Protein AF-A2FYP6-F1 (afdb_monomer_lite)

Foldseek 3Di:
DQVVLVVLLVQLVDPDLVSVLVSLVVCVVCCVPCLVVCVVVLVSLVVLLPPPVRPCNLSSLQSSLSSCVVVVNLPSNLVSLLSNQPVLDCLDPDPSSVSNLVVLLVVVLVCLVVVNDDDPSSLVSPQVNLVSCQVVVVVVVNVVSCVSNVVPSHDPVVCVPHPCVPVVVVVNVVVVVVD

Structure (mmCIF, N/CA/C/O backbone):
data_AF-A2FYP6-F1
#
_entry.id   AF-A2FYP6-F1
#
loop_
_atom_site.group_PDB
_atom_site.id
_atom_site.type_symbol
_atom_site.label_atom_id
_atom_site.label_alt_id
_atom_site.label_comp_id
_atom_site.label_asym_id
_atom_site.label_entity_id
_atom_site.label_seq_id
_atom_site.pdbx_PDB_ins_code
_atom_site.Cartn_x
_atom_site.Cartn_y
_atom_site.Cartn_z
_atom_site.occupancy
_atom_site.B_iso_or_equiv
_atom_site.auth_seq_id
_atom_site.auth_comp_id
_atom_site.auth_asym_id
_atom_site.auth_atom_id
_atom_site.pdbx_PDB_model_num
ATOM 1 N N . MET A 1 1 ? -22.683 -13.743 10.665 1.00 46.88 1 MET A N 1
ATOM 2 C CA . MET A 1 1 ? -21.899 -13.093 11.741 1.00 46.88 1 MET A CA 1
ATOM 3 C C . MET A 1 1 ? -21.639 -11.623 11.396 1.00 46.88 1 MET A C 1
ATOM 5 O O . MET A 1 1 ? -20.547 -11.293 10.965 1.00 46.88 1 MET A O 1
ATOM 9 N N . LYS A 1 2 ? -22.638 -10.734 11.524 1.00 49.59 2 LYS A N 1
ATOM 10 C CA . LYS A 1 2 ? -22.454 -9.277 11.315 1.00 49.59 2 LYS A CA 1
ATOM 11 C C . LYS A 1 2 ? -22.053 -8.535 12.603 1.00 49.59 2 LYS A C 1
ATOM 13 O O . LYS A 1 2 ? -21.369 -7.523 12.534 1.00 49.59 2 LYS A O 1
ATOM 18 N N . GLY A 1 3 ? -22.420 -9.075 13.771 1.00 59.91 3 GLY A N 1
ATOM 19 C CA . GLY A 1 3 ? -22.166 -8.437 15.069 1.00 59.91 3 GLY A CA 1
ATOM 20 C C . GLY A 1 3 ? -20.684 -8.310 15.441 1.00 59.91 3 GLY A C 1
ATOM 21 O O . GLY A 1 3 ? -20.297 -7.329 16.065 1.00 59.91 3 GLY A O 1
ATOM 22 N N . THR A 1 4 ? -19.834 -9.249 15.011 1.00 71.62 4 THR A N 1
ATOM 23 C CA . THR A 1 4 ? -18.410 -9.254 15.383 1.00 71.62 4 THR A CA 1
ATOM 24 C C . THR A 1 4 ? -17.644 -8.088 14.750 1.00 71.62 4 THR A C 1
ATOM 26 O O . THR A 1 4 ? -16.873 -7.427 15.434 1.00 71.62 4 THR A O 1
ATOM 29 N N . THR A 1 5 ? -17.895 -7.766 13.475 1.00 76.69 5 THR A N 1
ATOM 30 C CA . THR A 1 5 ? -17.226 -6.640 12.795 1.00 76.69 5 THR A CA 1
ATOM 31 C C . THR A 1 5 ? -17.648 -5.295 13.374 1.00 76.69 5 THR A C 1
ATOM 33 O O . THR A 1 5 ? -16.809 -4.422 13.567 1.00 76.69 5 THR A O 1
ATOM 36 N N . GLN A 1 6 ? -18.932 -5.121 13.685 1.00 78.75 6 GLN A N 1
ATOM 37 C CA . GLN A 1 6 ? -19.421 -3.857 14.228 1.00 78.75 6 GLN A CA 1
ATOM 38 C C . GLN A 1 6 ? -18.816 -3.571 15.610 1.00 78.75 6 GLN A C 1
ATOM 40 O O . GLN A 1 6 ? -18.410 -2.443 15.869 1.00 78.75 6 GLN A O 1
ATOM 45 N N . GLY A 1 7 ? -18.637 -4.606 16.441 1.00 81.31 7 GLY A N 1
ATOM 46 C CA . GLY A 1 7 ? -17.867 -4.506 17.683 1.00 81.31 7 GLY A CA 1
ATOM 47 C C . GLY A 1 7 ? -16.417 -4.071 17.445 1.00 81.31 7 GLY A C 1
ATOM 48 O O . GLY A 1 7 ? -15.956 -3.126 18.075 1.00 81.31 7 GLY A O 1
ATOM 49 N N . LEU A 1 8 ? -15.717 -4.680 16.480 1.00 83.19 8 LEU A N 1
ATOM 50 C CA . LEU A 1 8 ? -14.338 -4.299 16.133 1.00 83.19 8 LEU A CA 1
ATOM 51 C C . LEU A 1 8 ? -14.224 -2.848 15.632 1.00 83.19 8 LEU A C 1
ATOM 53 O O . LEU A 1 8 ? -13.260 -2.159 15.953 1.00 83.19 8 LEU A O 1
ATOM 57 N N . LEU A 1 9 ? -15.211 -2.358 14.878 1.00 83.00 9 LEU A N 1
ATOM 58 C CA . LEU A 1 9 ? -15.246 -0.966 14.417 1.00 83.00 9 LEU A CA 1
ATOM 59 C C . LEU A 1 9 ? -15.476 0.022 15.568 1.00 83.00 9 LEU A C 1
ATOM 61 O O . LEU A 1 9 ? -14.903 1.110 15.560 1.00 83.00 9 LEU A O 1
ATOM 65 N N . VAL A 1 10 ? -16.267 -0.353 16.578 1.00 84.25 10 VAL A N 1
ATOM 66 C CA . VAL A 1 10 ? -16.418 0.444 17.806 1.00 84.25 10 VAL A CA 1
ATOM 67 C C . VAL A 1 10 ? -15.096 0.501 18.573 1.00 84.25 10 VAL A C 1
ATOM 69 O O . VAL A 1 10 ? -14.697 1.581 19.005 1.00 84.25 10 VAL A O 1
ATOM 72 N N . LEU A 1 11 ? -14.346 -0.604 18.640 1.00 83.81 11 LEU A N 1
ATOM 73 C CA . LEU A 1 11 ? -13.027 -0.636 19.287 1.00 83.81 11 LEU A CA 1
ATOM 74 C C . LEU A 1 11 ? -12.005 0.315 18.639 1.00 83.81 11 LEU A C 1
ATOM 76 O O . LEU A 1 11 ? -11.098 0.791 19.317 1.00 83.81 11 LEU A O 1
ATOM 80 N N . LEU A 1 12 ? -12.165 0.673 17.358 1.00 81.50 12 LEU A N 1
ATOM 81 C CA . LEU A 1 12 ? -11.325 1.699 16.723 1.00 81.50 12 LEU A CA 1
ATOM 82 C C . LEU A 1 12 ? -11.526 3.103 17.318 1.00 81.50 12 LEU A C 1
ATOM 84 O O . LEU A 1 12 ? -10.670 3.971 17.135 1.00 81.50 12 LEU A O 1
ATOM 88 N N . THR A 1 13 ? -12.644 3.347 18.008 1.00 79.12 13 THR A N 1
ATOM 89 C CA . THR A 1 13 ? -12.959 4.640 18.639 1.00 79.12 13 THR A CA 1
ATOM 90 C C . THR A 1 13 ? -12.472 4.764 20.080 1.00 79.12 13 THR A C 1
ATOM 92 O O . THR A 1 13 ? -12.504 5.863 20.632 1.00 79.12 13 THR A O 1
ATOM 95 N N . GLU A 1 14 ? -11.966 3.677 20.665 1.00 83.81 14 GLU A N 1
ATOM 96 C CA . GLU A 1 14 ? -11.437 3.667 22.029 1.00 83.81 14 GLU A CA 1
ATOM 97 C C . GLU A 1 14 ? -10.212 4.577 22.193 1.00 83.81 14 GLU A C 1
ATOM 99 O O . GLU A 1 14 ? -9.600 5.032 21.225 1.00 83.81 14 GLU A O 1
ATOM 104 N N . LYS A 1 15 ? -9.822 4.890 23.432 1.00 77.38 15 LYS A N 1
ATOM 105 C CA . LYS A 1 15 ? -8.620 5.713 23.673 1.00 77.38 15 LYS A CA 1
ATOM 106 C C . LYS A 1 15 ? -7.327 4.906 23.580 1.00 77.38 15 LYS A C 1
ATOM 108 O O . LYS A 1 15 ? -6.313 5.448 23.146 1.00 77.38 15 LYS A O 1
ATOM 113 N N . ASP A 1 16 ? -7.375 3.631 23.949 1.00 84.75 16 ASP A N 1
ATOM 114 C CA . ASP A 1 16 ? -6.192 2.782 24.057 1.00 84.75 16 ASP A CA 1
ATOM 115 C C . ASP A 1 16 ? -5.659 2.360 22.679 1.00 84.75 16 ASP A C 1
ATOM 117 O O . ASP A 1 16 ? -6.359 1.745 21.867 1.00 84.75 16 ASP A O 1
ATOM 121 N N . SER A 1 17 ? -4.394 2.686 22.414 1.00 83.25 17 SER A N 1
ATOM 122 C CA . SER A 1 17 ? -3.714 2.323 21.172 1.00 83.25 17 SER A CA 1
ATOM 123 C C . SER A 1 17 ? -3.601 0.808 21.000 1.00 83.25 17 SER A C 1
ATOM 125 O O . SER A 1 17 ? -3.721 0.326 19.878 1.00 83.25 17 SER A O 1
ATOM 127 N N . SER A 1 18 ? -3.438 0.048 22.085 1.00 85.31 18 SER A N 1
ATOM 128 C CA . SER A 1 18 ? -3.292 -1.413 22.028 1.00 85.31 18 SER A CA 1
ATOM 129 C C . SER A 1 18 ? -4.568 -2.086 21.517 1.00 85.31 18 SER A C 1
ATOM 131 O O . SER A 1 18 ? -4.519 -2.986 20.677 1.00 85.31 18 SER A O 1
ATOM 133 N N . ILE A 1 19 ? -5.727 -1.587 21.961 1.00 86.31 19 ILE A N 1
ATOM 134 C CA . ILE A 1 19 ? -7.046 -2.068 21.531 1.00 86.31 19 ILE A CA 1
ATOM 135 C C . ILE A 1 19 ? -7.265 -1.764 20.046 1.00 86.31 19 ILE A C 1
ATOM 137 O O . ILE A 1 19 ? -7.737 -2.624 19.301 1.00 86.31 19 ILE A O 1
ATOM 141 N N . LYS A 1 20 ? -6.864 -0.572 19.585 1.00 86.44 20 LYS A N 1
ATOM 142 C CA . LYS A 1 20 ? -6.942 -0.210 18.161 1.00 86.44 20 LYS A CA 1
ATOM 143 C C . LYS A 1 20 ? -6.087 -1.118 17.290 1.00 86.44 20 LYS A C 1
ATOM 145 O O . LYS A 1 20 ? -6.552 -1.533 16.232 1.00 86.44 20 LYS A O 1
ATOM 150 N N . CYS A 1 21 ? -4.863 -1.427 17.719 1.00 86.62 21 CYS A N 1
ATOM 151 C CA . CYS A 1 21 ? -3.976 -2.336 16.992 1.00 86.62 21 CYS A CA 1
ATOM 152 C C . CYS A 1 21 ? -4.643 -3.702 16.806 1.00 86.62 21 CYS A C 1
ATOM 154 O O . CYS A 1 21 ? -4.766 -4.180 15.679 1.00 86.62 21 CYS A O 1
ATOM 156 N N . TYR A 1 22 ? -5.165 -4.272 17.895 1.00 87.31 22 TYR A N 1
ATOM 157 C CA . TYR A 1 22 ? -5.881 -5.544 17.848 1.00 87.31 22 TYR A CA 1
ATOM 158 C C . TYR A 1 22 ? -7.108 -5.482 16.926 1.00 87.31 22 TYR A C 1
ATOM 160 O O . TYR A 1 22 ? -7.310 -6.363 16.091 1.00 87.31 22 TYR A O 1
ATOM 168 N N . ALA A 1 23 ? -7.904 -4.413 17.022 1.00 88.25 23 ALA A N 1
ATOM 169 C CA . ALA A 1 23 ? -9.075 -4.227 16.174 1.00 88.25 23 ALA A CA 1
ATOM 170 C C . ALA A 1 23 ? -8.708 -4.198 14.681 1.00 88.25 23 ALA A C 1
ATOM 172 O O . ALA A 1 23 ? -9.365 -4.864 13.884 1.00 88.25 23 ALA A O 1
ATOM 173 N N . ILE A 1 24 ? -7.642 -3.487 14.297 1.00 87.12 24 ILE A N 1
ATOM 174 C CA . ILE A 1 24 ? -7.174 -3.404 12.903 1.00 87.12 24 ILE A CA 1
ATOM 175 C C . ILE A 1 24 ? -6.781 -4.784 12.368 1.00 87.12 24 ILE A C 1
ATOM 177 O O . ILE A 1 24 ? -7.175 -5.141 11.259 1.00 87.12 24 ILE A O 1
ATOM 181 N N . GLU A 1 25 ? -6.039 -5.576 13.140 1.00 87.38 25 GLU A N 1
ATOM 182 C CA . GLU A 1 25 ? -5.612 -6.912 12.712 1.00 87.38 25 GLU A CA 1
ATOM 183 C C . GLU A 1 25 ? -6.801 -7.846 12.472 1.00 87.38 25 GLU A C 1
ATOM 185 O O . GLU A 1 25 ? -6.880 -8.506 11.432 1.00 87.38 25 GLU A O 1
ATOM 190 N N . GLN A 1 26 ? -7.769 -7.846 13.390 1.00 86.69 26 GLN A N 1
ATOM 191 C CA . GLN A 1 26 ? -8.991 -8.640 13.251 1.00 86.69 26 GLN A CA 1
ATOM 192 C C . GLN A 1 26 ? -9.851 -8.161 12.074 1.00 86.69 26 GLN A C 1
ATOM 194 O O . GLN A 1 26 ? -10.414 -8.966 11.326 1.00 86.69 26 GLN A O 1
ATOM 199 N N . LEU A 1 27 ? -9.917 -6.844 11.855 1.00 86.81 27 LEU A N 1
ATOM 200 C CA . LEU A 1 27 ? -10.625 -6.268 10.718 1.00 86.81 27 LEU A CA 1
ATOM 201 C C . LEU A 1 27 ? -10.017 -6.741 9.397 1.00 86.81 27 LEU A C 1
ATOM 203 O O . LEU A 1 27 ? -10.777 -7.198 8.542 1.00 86.81 27 LEU A O 1
ATOM 207 N N . ILE A 1 28 ? -8.684 -6.741 9.270 1.00 86.00 28 ILE A N 1
ATOM 208 C CA . ILE A 1 28 ? -7.981 -7.236 8.075 1.00 86.00 28 ILE A CA 1
ATOM 209 C C . ILE A 1 28 ? -8.351 -8.694 7.768 1.00 86.00 28 ILE A C 1
ATOM 211 O O . ILE A 1 28 ? -8.598 -9.031 6.612 1.00 86.00 28 ILE A O 1
ATOM 215 N N . GLN A 1 29 ? -8.444 -9.556 8.783 1.00 84.62 29 GLN A N 1
ATOM 216 C CA . GLN A 1 29 ? -8.822 -10.963 8.595 1.00 84.62 29 GLN A CA 1
ATOM 217 C C . GLN A 1 29 ? -10.280 -11.130 8.136 1.00 84.62 29 GLN A C 1
ATOM 219 O O . GLN A 1 29 ? -10.597 -12.048 7.382 1.00 84.62 29 GLN A O 1
ATOM 224 N N . SER A 1 30 ? -11.170 -10.223 8.545 1.00 83.75 30 SER A N 1
ATOM 225 C CA . SER A 1 30 ? -12.597 -10.270 8.197 1.00 83.75 30 SER A CA 1
ATOM 226 C C . SER A 1 30 ? -12.957 -9.630 6.842 1.00 83.75 30 SER A C 1
ATOM 228 O O . SER A 1 30 ? -14.098 -9.764 6.390 1.00 83.75 30 SER A O 1
ATOM 230 N N . LEU A 1 31 ? -11.999 -8.956 6.187 1.00 78.94 31 LEU A N 1
ATOM 231 C CA . LEU A 1 31 ? -12.216 -8.000 5.090 1.00 78.94 31 LEU A CA 1
ATOM 232 C C . LEU A 1 31 ? -13.117 -8.448 3.927 1.00 78.94 31 LEU A C 1
ATOM 234 O O . LEU A 1 31 ? -13.942 -7.634 3.511 1.00 78.94 31 LEU A O 1
ATOM 238 N N . PRO A 1 32 ? -13.041 -9.680 3.381 1.00 76.69 32 PRO A N 1
ATOM 239 C CA . PRO A 1 32 ? -13.856 -10.023 2.213 1.00 76.69 32 PRO A CA 1
ATOM 240 C C . PRO A 1 32 ? -15.364 -9.942 2.488 1.00 76.69 32 PRO A C 1
ATOM 242 O O . PRO A 1 32 ? -16.139 -9.627 1.590 1.00 76.69 32 PRO A O 1
ATOM 245 N N . ASN A 1 33 ? -15.780 -10.192 3.733 1.00 81.19 33 ASN A N 1
ATOM 246 C CA . ASN A 1 33 ? -17.191 -10.282 4.114 1.00 81.19 33 ASN A CA 1
ATOM 247 C C . ASN A 1 33 ? -17.730 -8.995 4.751 1.00 81.19 33 ASN A C 1
ATOM 249 O O . ASN A 1 33 ? -18.944 -8.823 4.855 1.00 81.19 33 ASN A O 1
ATOM 253 N N . SER A 1 34 ? -16.842 -8.118 5.220 1.00 82.31 34 SER A N 1
ATOM 254 C CA . SER A 1 34 ? -17.192 -6.973 6.062 1.00 82.31 34 SER A CA 1
ATOM 255 C C . SER A 1 34 ? -16.796 -5.616 5.481 1.00 82.31 34 SER A C 1
ATOM 257 O O . SER A 1 34 ? -17.123 -4.596 6.088 1.00 82.31 34 SER A O 1
ATOM 259 N N . TRP A 1 35 ? -16.174 -5.577 4.295 1.00 84.88 35 TRP A N 1
ATOM 260 C CA . TRP A 1 35 ? -15.774 -4.331 3.635 1.00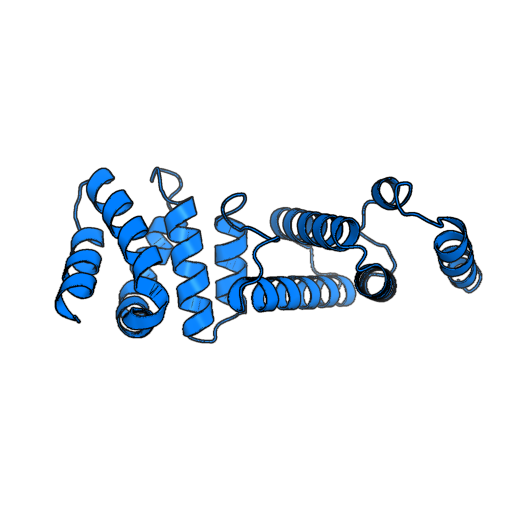 84.88 35 TRP A CA 1
ATOM 261 C C . TRP A 1 35 ? -16.884 -3.267 3.535 1.00 84.88 35 TRP A C 1
ATOM 263 O O . TRP A 1 35 ? -16.540 -2.111 3.772 1.00 84.88 35 TRP A O 1
ATOM 273 N N . PRO A 1 36 ? -18.187 -3.571 3.293 1.00 85.88 36 PRO A N 1
ATOM 274 C CA . PRO A 1 36 ? -19.196 -2.517 3.164 1.00 85.88 36 PRO A CA 1
ATOM 275 C C . PRO A 1 36 ? -19.366 -1.718 4.458 1.00 85.88 36 PRO A C 1
ATOM 277 O O . PRO A 1 36 ? -19.507 -0.506 4.417 1.00 85.88 36 PRO A O 1
ATOM 280 N N . LEU A 1 37 ? -19.277 -2.390 5.612 1.00 84.88 37 LEU A N 1
ATOM 281 C CA . LEU A 1 37 ? -19.372 -1.748 6.927 1.00 84.88 37 LEU A CA 1
ATOM 282 C C . LEU A 1 37 ? -18.137 -0.894 7.237 1.00 84.88 37 LEU A C 1
ATOM 284 O O . LEU A 1 37 ? -18.216 0.050 8.013 1.00 84.88 37 LEU A O 1
ATOM 288 N N . MET A 1 38 ? -16.982 -1.235 6.661 1.00 84.75 38 MET A N 1
ATOM 289 C CA . MET A 1 38 ? -15.744 -0.489 6.883 1.00 84.75 38 MET A CA 1
ATOM 290 C C . MET A 1 38 ? -15.687 0.808 6.079 1.00 84.75 38 MET A C 1
ATOM 292 O O . MET A 1 38 ? -14.967 1.716 6.485 1.00 84.75 38 MET A O 1
ATOM 296 N N . VAL A 1 39 ? -16.435 0.911 4.973 1.00 86.38 39 VAL A N 1
ATOM 297 C CA . VAL A 1 39 ? -16.499 2.135 4.156 1.00 86.38 39 VAL A CA 1
ATOM 298 C C . VAL A 1 39 ? -16.996 3.313 4.995 1.00 86.38 39 VAL A C 1
ATOM 300 O O . VAL A 1 39 ? -16.373 4.371 4.973 1.00 86.38 39 VAL A O 1
ATOM 303 N N . ASP A 1 40 ? -18.015 3.103 5.831 1.00 86.38 40 ASP A N 1
ATOM 304 C CA . ASP A 1 40 ? -18.560 4.136 6.728 1.00 86.38 40 ASP A CA 1
ATOM 305 C C . ASP A 1 40 ? -17.539 4.630 7.770 1.00 86.38 40 ASP A C 1
ATOM 307 O O . ASP A 1 40 ? -17.642 5.734 8.303 1.00 86.38 40 ASP A O 1
ATOM 311 N N . TYR A 1 41 ? -16.531 3.809 8.075 1.00 86.50 41 TYR A N 1
ATOM 312 C CA . TYR A 1 41 ? -15.468 4.113 9.034 1.00 86.50 41 TYR A CA 1
ATOM 313 C C . TYR A 1 41 ? -14.136 4.435 8.349 1.00 86.50 41 TYR A C 1
ATOM 315 O O . TYR A 1 41 ? -13.136 4.653 9.042 1.00 86.50 41 TYR A O 1
ATOM 323 N N . LEU A 1 42 ? -14.107 4.495 7.013 1.00 88.00 42 LEU A N 1
ATOM 324 C CA . LEU A 1 42 ? -12.887 4.677 6.238 1.00 88.00 42 LEU A CA 1
ATOM 325 C C . LEU A 1 42 ? -12.159 5.947 6.670 1.00 88.00 42 LEU A C 1
ATOM 327 O O . LEU A 1 42 ? -10.967 5.887 6.949 1.00 88.00 42 LEU A O 1
ATOM 331 N N . ASP A 1 43 ? -12.864 7.061 6.858 1.00 88.44 43 ASP A N 1
ATOM 332 C CA . ASP A 1 43 ? -12.244 8.321 7.280 1.00 88.44 43 ASP A CA 1
ATOM 333 C C . ASP A 1 43 ? -11.453 8.169 8.586 1.00 88.44 43 ASP A C 1
ATOM 335 O O . ASP A 1 43 ? -10.295 8.583 8.661 1.00 88.44 43 ASP A O 1
ATOM 339 N N . LYS A 1 44 ? -11.998 7.457 9.581 1.00 88.50 44 LYS A N 1
ATOM 340 C CA . LYS A 1 44 ? -11.298 7.186 10.848 1.00 88.50 44 LYS A CA 1
ATOM 341 C C . LYS A 1 44 ? -10.064 6.311 10.640 1.00 88.50 44 LYS A C 1
ATOM 343 O O . LYS A 1 44 ? -9.005 6.606 11.194 1.00 88.50 44 LYS A O 1
ATOM 348 N N . ILE A 1 45 ? -10.179 5.263 9.823 1.00 88.94 45 ILE A N 1
ATOM 349 C CA . ILE A 1 45 ? -9.053 4.375 9.497 1.00 88.94 45 ILE A CA 1
ATOM 350 C C . ILE A 1 45 ? -7.948 5.177 8.799 1.00 88.94 45 ILE A C 1
ATOM 352 O O . ILE A 1 45 ? -6.771 5.014 9.110 1.00 88.94 45 ILE A O 1
ATOM 356 N N . THR A 1 46 ? -8.309 6.094 7.903 1.00 89.38 46 THR A N 1
ATOM 357 C CA . THR A 1 46 ? -7.334 6.898 7.160 1.00 89.38 46 THR A CA 1
ATOM 358 C C . THR A 1 46 ? -6.632 7.939 8.028 1.00 89.38 46 THR A C 1
ATOM 360 O O . THR A 1 46 ? -5.449 8.203 7.815 1.00 89.38 46 THR A O 1
ATOM 363 N N . VAL A 1 47 ? -7.314 8.483 9.041 1.00 90.25 47 VAL A N 1
ATOM 364 C CA . VAL A 1 47 ? -6.686 9.326 10.067 1.00 90.25 47 VAL A CA 1
ATOM 365 C C . VAL A 1 47 ? -5.660 8.515 10.860 1.00 90.25 47 VAL A C 1
ATOM 367 O O . VAL A 1 47 ? -4.527 8.964 11.014 1.00 90.25 47 VAL A O 1
ATOM 370 N N . LEU A 1 48 ? -6.008 7.296 11.290 1.00 87.56 48 LEU A N 1
ATOM 371 C CA . LEU A 1 48 ? -5.076 6.400 11.991 1.00 87.56 48 LEU A CA 1
ATOM 372 C C . LEU A 1 48 ? -3.889 5.981 11.110 1.00 87.56 48 LEU A C 1
ATOM 374 O O . LEU A 1 48 ? -2.770 5.880 11.600 1.00 87.56 48 LEU A O 1
ATOM 378 N N . ALA A 1 49 ? -4.113 5.784 9.810 1.00 88.62 49 ALA A N 1
ATOM 379 C CA . ALA A 1 49 ? -3.065 5.449 8.846 1.00 88.62 49 ALA A CA 1
ATOM 380 C C . ALA A 1 49 ? -2.035 6.575 8.659 1.00 88.62 49 ALA A C 1
ATOM 382 O O . ALA A 1 49 ? -0.860 6.303 8.425 1.00 88.62 49 ALA A O 1
ATOM 383 N N . LYS A 1 50 ? -2.466 7.837 8.762 1.00 87.62 50 LYS A N 1
ATOM 384 C CA . LYS A 1 50 ? -1.596 9.020 8.637 1.00 87.62 50 LYS A CA 1
ATOM 385 C C . LYS A 1 50 ? -0.910 9.401 9.952 1.00 87.62 50 LYS A C 1
ATOM 387 O O . LYS A 1 50 ? 0.008 10.218 9.949 1.00 87.62 50 LYS A O 1
ATOM 392 N N . LEU A 1 51 ? -1.350 8.832 11.072 1.00 88.19 51 LEU A N 1
ATOM 393 C CA . LEU A 1 51 ? -0.854 9.174 12.396 1.00 88.19 51 LEU A CA 1
ATOM 394 C C . LEU A 1 51 ? 0.437 8.404 12.708 1.00 88.19 51 LEU A C 1
ATOM 396 O O . LEU A 1 51 ? 0.399 7.290 13.218 1.00 88.19 51 LEU A O 1
ATOM 400 N N . THR A 1 52 ? 1.593 9.014 12.454 1.00 81.94 52 THR A N 1
ATOM 401 C CA . THR A 1 52 ? 2.912 8.389 12.684 1.00 81.94 52 THR A CA 1
ATOM 402 C C . THR A 1 52 ? 3.208 8.075 14.153 1.00 81.94 52 THR A C 1
ATOM 404 O O . THR A 1 52 ? 4.049 7.226 14.434 1.00 81.94 52 THR A O 1
ATOM 407 N N . THR A 1 53 ? 2.508 8.714 15.098 1.00 85.44 53 THR A N 1
ATOM 408 C CA . THR A 1 53 ? 2.603 8.403 16.534 1.00 85.44 53 THR A CA 1
ATOM 409 C C . THR A 1 53 ? 1.912 7.092 16.907 1.00 85.44 53 THR A C 1
ATOM 411 O O . THR A 1 53 ? 2.151 6.561 17.991 1.00 85.44 53 THR A O 1
ATOM 414 N N . PHE A 1 54 ? 1.057 6.553 16.033 1.00 84.31 54 PHE A N 1
ATOM 415 C CA . PHE A 1 54 ? 0.355 5.304 16.278 1.00 84.31 54 PHE A CA 1
ATOM 416 C C . PHE A 1 54 ? 1.229 4.105 15.864 1.00 84.31 54 PHE A C 1
ATOM 418 O O . PHE A 1 54 ? 1.671 4.036 14.713 1.00 84.31 54 PHE A O 1
ATOM 425 N N . PRO A 1 55 ? 1.469 3.126 16.756 1.00 82.94 55 PRO A N 1
ATOM 426 C CA . PRO A 1 55 ? 2.383 2.016 16.476 1.00 82.94 55 PRO A CA 1
ATOM 427 C C . PRO A 1 55 ? 1.957 1.175 15.262 1.00 82.94 55 PRO A C 1
ATOM 429 O O . PRO A 1 55 ? 2.800 0.813 14.445 1.00 82.94 55 PRO A O 1
ATOM 432 N N . SER A 1 56 ? 0.654 0.946 15.073 1.00 85.44 56 SER A N 1
ATOM 433 C CA . SER A 1 56 ? 0.114 0.161 13.952 1.00 85.44 56 SER A CA 1
ATOM 434 C C . SER A 1 56 ? -0.372 1.012 12.768 1.00 85.44 56 SER A C 1
ATOM 436 O O . SER A 1 56 ? -1.236 0.574 12.005 1.00 85.44 56 SER A O 1
ATOM 438 N N . HIS A 1 57 ? 0.163 2.222 12.560 1.00 88.50 57 HIS A N 1
ATOM 439 C CA . HIS A 1 57 ? -0.263 3.089 11.446 1.0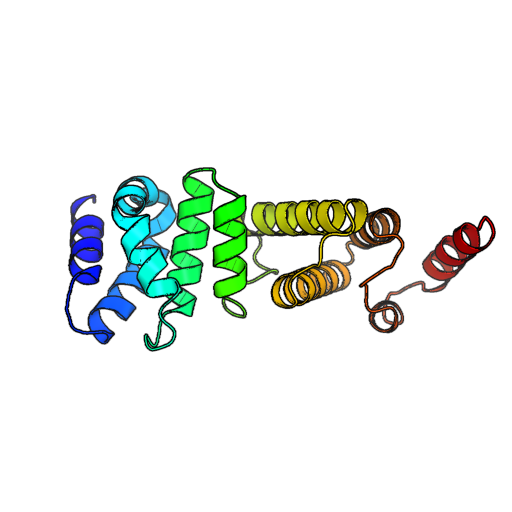0 88.50 57 HIS A CA 1
ATOM 440 C C . HIS A 1 57 ? -0.044 2.437 10.071 1.00 88.50 57 HIS A C 1
ATOM 442 O O . HIS A 1 57 ? -0.896 2.549 9.193 1.00 88.50 57 HIS A O 1
ATOM 448 N N . LEU A 1 58 ? 1.035 1.662 9.898 1.00 90.06 58 LEU A N 1
ATOM 449 C CA . LEU A 1 58 ? 1.283 0.908 8.663 1.00 90.06 58 LEU A CA 1
ATOM 450 C C . LEU A 1 58 ? 0.203 -0.160 8.417 1.00 90.06 58 LEU A C 1
ATOM 452 O O . LEU A 1 58 ? -0.217 -0.370 7.277 1.00 90.06 58 LEU A O 1
ATOM 456 N N . GLN A 1 59 ? -0.267 -0.835 9.474 1.00 89.88 59 GLN A N 1
ATOM 457 C CA . GLN A 1 59 ? -1.350 -1.820 9.370 1.00 89.88 59 GLN A CA 1
ATOM 458 C C . GLN A 1 59 ? -2.679 -1.127 9.042 1.00 89.88 59 GLN A C 1
ATOM 460 O O . GLN A 1 59 ? -3.428 -1.614 8.196 1.00 89.88 59 GLN A O 1
ATOM 465 N N . ALA A 1 60 ? -2.942 0.038 9.645 1.00 90.94 60 ALA A N 1
ATOM 466 C CA . ALA A 1 60 ? -4.101 0.866 9.315 1.00 90.94 60 ALA A CA 1
ATOM 467 C C . ALA A 1 60 ? -4.068 1.328 7.849 1.00 90.94 60 ALA A C 1
ATOM 469 O O . ALA A 1 60 ? -5.088 1.271 7.167 1.00 90.94 60 ALA A O 1
ATOM 470 N N . ALA A 1 61 ? -2.897 1.718 7.335 1.00 92.19 61 ALA A N 1
ATOM 471 C CA . ALA A 1 61 ? -2.714 2.081 5.932 1.00 92.19 61 ALA A CA 1
ATOM 472 C C . ALA A 1 61 ? -3.003 0.896 4.998 1.00 92.19 61 ALA A C 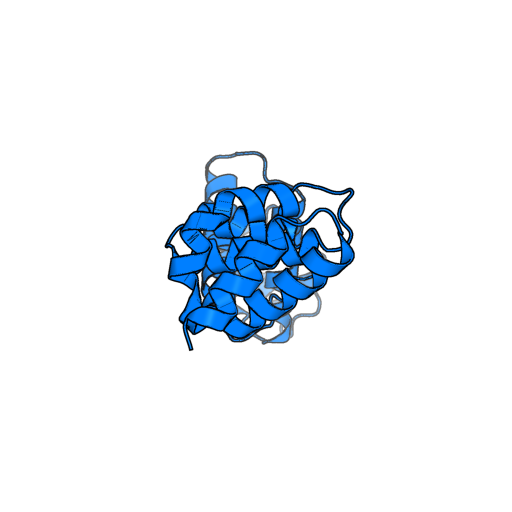1
ATOM 474 O O . ALA A 1 61 ? -3.727 1.041 4.014 1.00 92.19 61 ALA A O 1
ATOM 475 N N . ARG A 1 62 ? -2.523 -0.306 5.339 1.00 91.06 62 ARG A N 1
ATOM 476 C CA . ARG A 1 62 ? -2.848 -1.524 4.583 1.00 91.06 62 ARG A CA 1
ATOM 477 C C . ARG A 1 62 ? -4.354 -1.802 4.582 1.00 91.06 62 ARG A C 1
ATOM 479 O O . ARG A 1 62 ? -4.912 -2.078 3.523 1.00 91.06 62 ARG A O 1
ATOM 486 N N . LEU A 1 63 ? -5.009 -1.707 5.740 1.00 91.25 63 LEU A N 1
ATOM 487 C CA . LEU A 1 63 ? -6.459 -1.877 5.860 1.00 91.25 63 LEU A CA 1
ATOM 488 C C . LEU A 1 63 ? -7.208 -0.859 4.987 1.00 91.25 63 LEU A C 1
ATOM 490 O O . LEU A 1 63 ? -8.044 -1.256 4.179 1.00 91.25 63 LEU A O 1
ATOM 494 N N . ALA A 1 64 ? -6.864 0.429 5.094 1.00 92.19 64 ALA A N 1
ATOM 495 C CA . ALA A 1 64 ? -7.456 1.497 4.290 1.00 92.19 64 ALA A CA 1
ATOM 496 C C . ALA A 1 64 ? -7.303 1.230 2.788 1.00 92.19 64 ALA A C 1
ATOM 498 O O . ALA A 1 64 ? -8.263 1.369 2.037 1.00 92.19 64 ALA A O 1
ATOM 499 N N . SER A 1 65 ? -6.121 0.788 2.355 1.00 92.56 65 SER A N 1
ATOM 500 C CA . SER A 1 65 ? -5.861 0.478 0.950 1.00 92.56 65 SER A CA 1
ATOM 501 C C . SER A 1 65 ? -6.760 -0.641 0.416 1.00 92.56 65 SER A C 1
ATOM 503 O O . SER A 1 65 ? -7.363 -0.501 -0.651 1.00 92.56 65 SER A O 1
ATOM 505 N N . ILE A 1 66 ? -6.922 -1.724 1.182 1.00 90.19 66 ILE A N 1
ATOM 506 C CA . ILE A 1 66 ? -7.774 -2.848 0.779 1.00 90.19 66 ILE A CA 1
ATOM 507 C C . ILE A 1 66 ? -9.254 -2.437 0.764 1.00 90.19 66 ILE A C 1
ATOM 509 O O . ILE A 1 66 ? -9.977 -2.799 -0.163 1.00 90.19 66 ILE A O 1
ATOM 513 N N . VAL A 1 67 ? -9.715 -1.652 1.746 1.00 91.62 67 VAL A N 1
ATOM 514 C CA . VAL A 1 67 ? -11.099 -1.142 1.770 1.00 91.62 67 VAL A CA 1
ATOM 515 C C . VAL A 1 67 ? -11.362 -0.218 0.576 1.00 91.62 67 VAL A C 1
ATOM 517 O O . VAL A 1 67 ? -12.369 -0.398 -0.104 1.00 91.62 67 VAL A O 1
ATOM 520 N N . CYS A 1 68 ? -10.442 0.699 0.251 1.00 91.12 68 CYS A N 1
ATOM 521 C CA . CYS A 1 68 ? -10.538 1.550 -0.942 1.00 91.12 68 CYS A CA 1
ATOM 522 C C . CYS A 1 68 ? -10.605 0.726 -2.235 1.00 91.12 68 CYS A C 1
ATOM 524 O O . CYS A 1 68 ? -11.391 1.038 -3.127 1.00 91.12 68 CYS A O 1
ATOM 526 N N . TYR A 1 69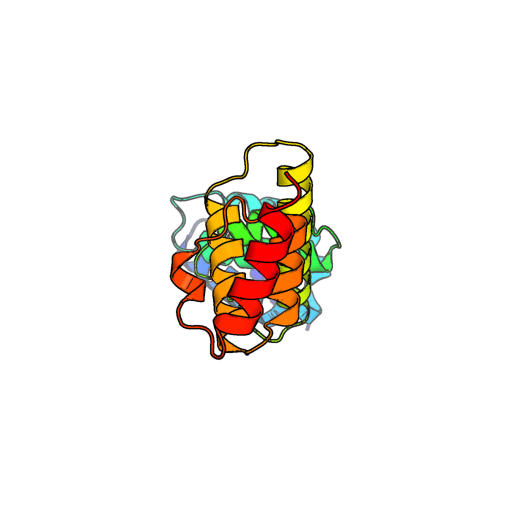 ? -9.837 -0.364 -2.323 1.00 91.69 69 TYR A N 1
ATOM 527 C CA . TYR A 1 69 ? -9.913 -1.279 -3.460 1.00 91.69 69 TYR A CA 1
ATOM 528 C C . TYR A 1 69 ? -11.301 -1.915 -3.605 1.00 91.69 69 TYR A C 1
ATOM 530 O O . TYR A 1 69 ? -11.836 -1.936 -4.712 1.00 91.69 69 TYR A O 1
ATOM 538 N N . TYR A 1 70 ? -11.903 -2.399 -2.512 1.00 89.38 70 TYR A N 1
ATOM 539 C CA . TYR A 1 70 ? -13.261 -2.957 -2.551 1.00 89.38 70 TYR A CA 1
ATOM 540 C C . TYR A 1 70 ? -14.329 -1.897 -2.840 1.00 89.38 70 TYR A C 1
ATOM 542 O O . TYR A 1 70 ? -15.308 -2.196 -3.517 1.00 89.38 70 TYR A O 1
ATOM 550 N N . TYR A 1 71 ? -14.114 -0.659 -2.391 1.00 90.12 71 TYR A N 1
ATOM 551 C CA . TYR A 1 71 ? -14.954 0.488 -2.735 1.00 90.12 71 TYR A CA 1
ATOM 552 C C . TYR A 1 71 ? -14.856 0.874 -4.226 1.00 90.12 71 TYR A C 1
ATOM 554 O O . TYR A 1 71 ? -15.753 1.516 -4.763 1.00 90.12 71 TYR A O 1
ATOM 562 N N . GLY A 1 72 ? -13.792 0.450 -4.916 1.00 88.81 72 GLY A N 1
ATOM 563 C CA . GLY A 1 72 ? -13.547 0.738 -6.331 1.00 88.81 72 GLY A CA 1
ATOM 564 C C . GLY A 1 72 ? -12.624 1.934 -6.579 1.00 88.81 72 GLY A C 1
ATOM 565 O O . GLY A 1 72 ? -12.322 2.244 -7.732 1.00 88.81 72 GLY A O 1
ATOM 566 N N . ASP A 1 73 ? -12.112 2.568 -5.524 1.00 91.19 73 ASP A N 1
ATOM 567 C CA . ASP A 1 73 ? -11.183 3.693 -5.621 1.00 91.19 73 ASP A CA 1
ATOM 568 C C . ASP A 1 73 ? -9.730 3.199 -5.615 1.00 91.19 73 ASP A C 1
ATOM 570 O O . ASP A 1 73 ? -9.081 3.045 -4.576 1.00 91.19 73 ASP A O 1
ATOM 574 N N . SER A 1 74 ? -9.214 2.925 -6.815 1.00 90.69 74 SER A N 1
ATOM 575 C CA . SER A 1 74 ? -7.835 2.451 -6.999 1.00 90.69 74 SER A CA 1
ATOM 576 C C . SER A 1 74 ? -6.785 3.537 -6.744 1.00 90.69 74 SER A C 1
ATOM 578 O O . SER A 1 74 ? -5.640 3.206 -6.439 1.00 90.69 74 SER A O 1
ATOM 580 N N . GLU A 1 75 ? -7.153 4.815 -6.862 1.00 90.75 75 GLU A N 1
ATOM 581 C CA . GLU A 1 75 ? -6.236 5.932 -6.640 1.00 90.75 75 GLU A CA 1
ATOM 582 C C . GLU A 1 75 ? -5.944 6.091 -5.155 1.00 90.75 75 GLU A C 1
ATOM 584 O O . GLU A 1 75 ? -4.788 5.964 -4.746 1.00 90.75 75 GLU A O 1
ATOM 589 N N . ARG A 1 76 ? -6.991 6.197 -4.332 1.00 90.88 76 ARG A N 1
ATOM 590 C CA . ARG A 1 76 ? -6.832 6.195 -2.874 1.00 90.88 76 ARG A CA 1
ATOM 591 C C . ARG A 1 76 ? -6.231 4.886 -2.380 1.00 90.88 76 ARG A C 1
ATOM 593 O O . ARG A 1 76 ? -5.417 4.895 -1.460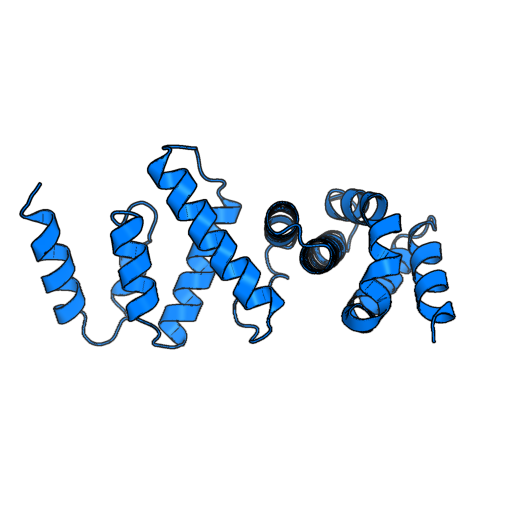 1.00 90.88 76 ARG A O 1
ATOM 600 N N . ALA A 1 77 ? -6.585 3.752 -2.988 1.00 92.50 77 ALA A N 1
ATOM 601 C CA . ALA A 1 77 ? -5.971 2.480 -2.623 1.00 92.50 77 ALA A CA 1
ATOM 602 C C . ALA A 1 77 ? -4.449 2.512 -2.823 1.00 92.50 77 ALA A C 1
ATOM 604 O O . ALA A 1 77 ? -3.711 2.130 -1.915 1.00 92.50 77 ALA A O 1
ATOM 605 N N . LEU A 1 78 ? -3.962 3.020 -3.958 1.00 91.75 78 LEU A N 1
ATOM 606 C CA . LEU A 1 78 ? -2.529 3.167 -4.200 1.00 91.75 78 LEU A CA 1
ATOM 607 C C . LEU A 1 78 ? -1.868 4.108 -3.182 1.00 91.75 78 LEU A C 1
ATOM 609 O O . LEU A 1 78 ? -0.826 3.754 -2.637 1.00 91.75 78 LEU A O 1
ATOM 613 N N . GLU A 1 79 ? -2.473 5.256 -2.874 1.00 92.00 79 GLU A N 1
ATOM 614 C CA . GLU A 1 79 ? -1.944 6.195 -1.871 1.00 92.00 79 GLU A CA 1
ATOM 615 C C . GLU A 1 79 ? -1.733 5.524 -0.505 1.00 92.00 79 GLU A C 1
ATOM 617 O O . GLU A 1 79 ? -0.657 5.621 0.089 1.00 92.00 79 GLU A O 1
ATOM 622 N N . TYR A 1 80 ? -2.728 4.778 -0.018 1.00 91.44 80 TYR A N 1
ATOM 623 C CA . TYR A 1 80 ? -2.603 4.059 1.252 1.00 91.44 80 TYR A CA 1
ATOM 624 C C . TYR A 1 80 ? -1.668 2.844 1.162 1.00 91.44 80 TYR A C 1
ATOM 626 O O . TYR A 1 80 ? -1.006 2.504 2.145 1.00 91.44 80 TYR A O 1
ATOM 634 N N . ALA A 1 81 ? -1.548 2.209 -0.009 1.00 91.38 81 ALA A N 1
ATOM 635 C CA . ALA A 1 81 ? -0.566 1.148 -0.223 1.00 91.38 81 ALA A CA 1
ATOM 636 C C . ALA A 1 81 ? 0.864 1.694 -0.090 1.00 91.38 81 ALA A C 1
ATOM 638 O O . ALA A 1 81 ? 1.686 1.078 0.592 1.00 91.38 81 ALA A O 1
ATOM 639 N N . LEU A 1 82 ? 1.138 2.876 -0.655 1.00 90.12 82 LEU A N 1
ATOM 640 C CA . LEU A 1 82 ? 2.421 3.570 -0.507 1.00 90.12 82 LEU A CA 1
ATOM 641 C C . LEU A 1 82 ? 2.713 3.896 0.964 1.00 90.12 82 LEU A C 1
ATOM 643 O O . LEU A 1 82 ? 3.815 3.625 1.440 1.00 90.12 82 LEU A O 1
ATOM 647 N N . LEU A 1 83 ? 1.707 4.361 1.715 1.00 89.12 83 LEU A N 1
ATOM 648 C CA . LEU A 1 83 ? 1.838 4.615 3.156 1.00 89.12 83 LEU A CA 1
ATOM 649 C C . LEU A 1 83 ? 2.159 3.352 3.967 1.00 89.12 83 LEU A C 1
ATOM 651 O O . LEU A 1 83 ? 2.890 3.427 4.949 1.00 89.12 83 LEU A O 1
ATOM 655 N N . SER A 1 84 ? 1.663 2.182 3.555 1.00 85.94 84 SER A N 1
ATOM 656 C CA . SER A 1 84 ? 1.948 0.912 4.240 1.00 85.94 84 SER A CA 1
ATOM 657 C C . SER A 1 84 ? 3.380 0.389 4.019 1.00 85.94 84 SER A C 1
ATOM 659 O O . SER A 1 84 ? 3.818 -0.530 4.718 1.00 85.94 84 SER A O 1
ATOM 661 N N . LYS A 1 85 ? 4.130 0.989 3.079 1.00 84.75 85 LYS A N 1
ATOM 662 C CA . LYS A 1 85 ? 5.544 0.720 2.769 1.00 84.75 85 LYS A CA 1
ATOM 663 C C . LYS A 1 85 ? 5.875 -0.775 2.675 1.00 84.75 85 LYS A C 1
ATOM 665 O O . LYS A 1 85 ? 5.618 -1.426 1.661 1.00 84.75 85 LYS A O 1
ATOM 670 N N . GLN A 1 86 ? 6.496 -1.328 3.716 1.00 81.81 86 GLN A N 1
ATOM 671 C CA . GLN A 1 86 ? 6.976 -2.711 3.745 1.00 81.81 86 GLN A CA 1
ATOM 672 C C . GLN A 1 86 ? 5.851 -3.733 3.953 1.00 81.81 86 GLN A C 1
ATOM 674 O O . GLN A 1 86 ? 6.012 -4.879 3.549 1.00 81.81 86 GLN A O 1
ATOM 679 N N . LEU A 1 87 ? 4.711 -3.329 4.526 1.00 83.88 87 LEU A N 1
ATOM 680 C CA . LEU A 1 87 ? 3.574 -4.230 4.748 1.00 83.88 87 LEU A CA 1
ATOM 681 C C . LEU A 1 87 ? 2.794 -4.549 3.470 1.00 83.88 87 LEU A C 1
ATOM 683 O O . LEU A 1 87 ? 2.016 -5.505 3.455 1.00 83.88 87 LEU A O 1
ATOM 687 N N . PHE A 1 88 ? 2.985 -3.769 2.404 1.00 85.56 88 PHE A N 1
ATOM 688 C CA . PHE A 1 88 ? 2.482 -4.128 1.087 1.00 85.56 88 PHE A CA 1
ATOM 689 C C . PHE A 1 88 ? 3.387 -5.196 0.469 1.00 85.56 88 PHE A C 1
ATOM 691 O O . PHE A 1 88 ? 4.522 -4.915 0.058 1.00 85.56 88 PHE A O 1
ATOM 698 N N . ASP A 1 89 ? 2.886 -6.427 0.416 1.00 83.31 89 ASP A N 1
ATOM 699 C CA . ASP A 1 89 ? 3.571 -7.536 -0.234 1.00 83.31 89 ASP A CA 1
ATOM 700 C C . ASP A 1 89 ? 3.292 -7.535 -1.743 1.00 83.31 89 ASP A C 1
ATOM 702 O O . ASP A 1 89 ? 2.220 -7.921 -2.197 1.00 83.31 89 ASP A O 1
ATOM 706 N N . VAL A 1 90 ? 4.286 -7.115 -2.530 1.00 83.69 90 VAL A N 1
ATOM 707 C CA . VAL A 1 90 ? 4.232 -7.104 -4.004 1.00 83.69 90 VAL A CA 1
ATOM 708 C C . VAL A 1 90 ? 4.277 -8.507 -4.624 1.00 83.69 90 VAL A C 1
ATOM 710 O O . VAL A 1 90 ? 4.061 -8.641 -5.830 1.00 83.69 90 VAL A O 1
ATOM 713 N N . ALA A 1 91 ? 4.629 -9.533 -3.842 1.00 80.12 91 ALA A N 1
ATOM 714 C CA . ALA A 1 91 ? 4.742 -10.917 -4.293 1.00 80.12 91 ALA A CA 1
ATOM 715 C C . ALA A 1 91 ? 3.480 -11.747 -4.030 1.00 80.12 91 ALA A C 1
ATOM 717 O O . ALA A 1 91 ? 3.385 -12.867 -4.533 1.00 80.12 91 ALA A O 1
ATOM 718 N N . ALA A 1 92 ? 2.508 -11.200 -3.299 1.00 83.81 92 ALA A N 1
ATOM 719 C CA . ALA A 1 92 ? 1.253 -11.879 -3.029 1.00 83.81 92 ALA A CA 1
ATOM 720 C C . ALA A 1 92 ? 0.459 -12.126 -4.330 1.00 83.81 92 ALA A C 1
ATOM 722 O O . ALA A 1 92 ? 0.286 -11.231 -5.161 1.00 83.81 92 ALA A O 1
ATOM 723 N N . ASP A 1 93 ? -0.030 -13.359 -4.519 1.00 79.19 93 ASP A N 1
ATOM 724 C CA . ASP A 1 93 ? -0.814 -13.752 -5.703 1.00 79.19 93 ASP A CA 1
ATOM 725 C C . ASP A 1 93 ? -2.325 -13.516 -5.522 1.00 79.19 93 ASP A C 1
ATOM 727 O O . ASP A 1 93 ? -3.179 -14.294 -5.951 1.00 79.19 93 ASP A O 1
ATOM 731 N N . ASP A 1 94 ? -2.708 -12.417 -4.887 1.00 86.50 94 ASP A N 1
ATOM 732 C CA . ASP A 1 94 ? -4.106 -12.039 -4.716 1.00 86.50 94 ASP A CA 1
ATOM 733 C C . ASP A 1 94 ? -4.573 -11.052 -5.802 1.00 86.50 94 ASP A C 1
ATOM 735 O O . ASP A 1 94 ? -3.794 -10.442 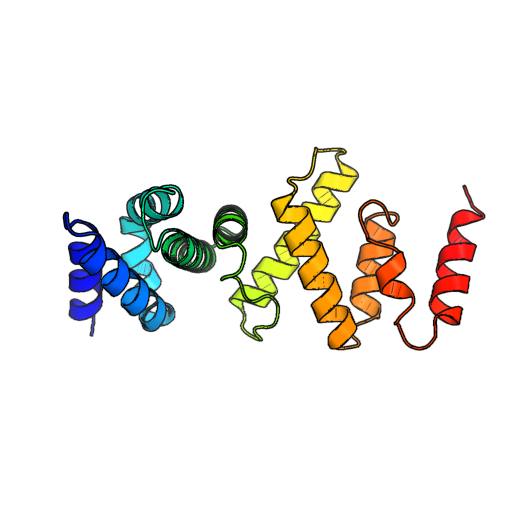-6.542 1.00 86.50 94 ASP A O 1
ATOM 739 N N . LYS A 1 95 ? -5.898 -10.936 -5.961 1.00 87.69 95 LYS A N 1
ATOM 740 C CA . LYS A 1 95 ? -6.500 -10.034 -6.959 1.00 87.69 95 LYS A CA 1
ATOM 741 C C . LYS A 1 95 ? -6.224 -8.563 -6.636 1.00 87.69 95 LYS A C 1
ATOM 743 O O . LYS A 1 95 ? -6.016 -7.778 -7.559 1.00 87.69 95 LYS A O 1
ATOM 748 N N . TYR A 1 96 ? -6.200 -8.215 -5.349 1.00 89.38 96 TYR A N 1
ATOM 749 C CA . TYR A 1 96 ? -5.945 -6.857 -4.885 1.00 89.38 96 TYR A CA 1
ATOM 750 C C . TYR A 1 96 ? -4.514 -6.432 -5.236 1.00 89.38 96 TYR A C 1
ATOM 752 O O . TYR A 1 96 ? -4.345 -5.459 -5.972 1.00 89.38 96 TYR A O 1
ATOM 760 N N . THR A 1 97 ? -3.497 -7.207 -4.848 1.00 89.75 97 THR A N 1
ATOM 761 C CA . THR A 1 97 ? -2.092 -6.889 -5.157 1.00 89.75 97 THR A CA 1
ATOM 762 C C . THR A 1 97 ? -1.868 -6.755 -6.657 1.00 89.75 97 THR A C 1
ATOM 764 O O . THR A 1 97 ? -1.303 -5.759 -7.107 1.00 89.75 97 THR A O 1
ATOM 767 N N . ARG A 1 98 ? -2.388 -7.687 -7.468 1.00 87.94 98 ARG A N 1
ATOM 768 C CA . ARG A 1 98 ? -2.283 -7.602 -8.935 1.00 87.94 98 ARG A CA 1
ATOM 769 C C . ARG A 1 98 ? -2.887 -6.314 -9.496 1.00 87.94 98 ARG A C 1
ATOM 771 O O . ARG A 1 98 ? -2.277 -5.686 -10.364 1.00 87.94 98 ARG A O 1
ATOM 778 N N . LYS A 1 99 ? -4.059 -5.901 -9.004 1.00 90.25 99 LYS A N 1
ATOM 779 C CA . LYS A 1 99 ? -4.716 -4.666 -9.449 1.00 90.25 99 LYS A CA 1
ATOM 780 C C . LYS A 1 99 ? -3.918 -3.429 -9.047 1.00 90.25 99 LYS A C 1
ATOM 782 O O . LYS A 1 99 ? -3.686 -2.576 -9.901 1.00 90.25 99 LYS A O 1
ATOM 787 N N . ILE A 1 100 ? -3.475 -3.346 -7.792 1.00 91.12 100 ILE A N 1
ATOM 788 C CA . ILE A 1 100 ? -2.711 -2.201 -7.281 1.00 91.12 100 ILE A CA 1
ATOM 789 C C . ILE A 1 100 ? -1.365 -2.078 -7.990 1.00 91.12 100 ILE A C 1
ATOM 791 O O . ILE A 1 100 ? -1.012 -0.986 -8.420 1.00 91.12 100 ILE A O 1
ATOM 795 N N . VAL A 1 101 ? -0.645 -3.183 -8.203 1.00 89.19 101 VAL A N 1
ATOM 796 C CA . VAL A 1 101 ? 0.620 -3.183 -8.956 1.00 89.19 101 VAL A CA 1
ATOM 797 C C . VAL A 1 101 ? 0.403 -2.714 -10.396 1.00 89.19 101 VAL A C 1
ATOM 799 O O . VAL A 1 101 ? 1.136 -1.854 -10.882 1.00 89.19 101 VAL A O 1
ATOM 802 N N . SER A 1 102 ? -0.632 -3.222 -11.075 1.00 88.44 102 SER A N 1
ATOM 803 C CA . SER A 1 102 ? -0.976 -2.773 -12.430 1.00 88.44 102 SER A CA 1
ATOM 804 C C . SER A 1 102 ? -1.293 -1.277 -12.469 1.00 88.44 102 SER A C 1
ATOM 806 O O . SER A 1 102 ? -0.843 -0.578 -13.375 1.00 88.44 102 SER A O 1
ATOM 808 N N . PHE A 1 103 ? -2.056 -0.780 -11.495 1.00 90.88 103 PHE A N 1
ATOM 809 C CA . PHE A 1 103 ? -2.416 0.632 -11.407 1.00 90.88 103 PHE A CA 1
ATOM 810 C C . PHE A 1 103 ? -1.205 1.514 -11.064 1.00 90.88 103 PHE A C 1
ATOM 812 O O . PHE A 1 103 ? -1.045 2.591 -11.635 1.00 90.88 103 PHE A O 1
ATOM 819 N N . ALA A 1 104 ? -0.298 1.035 -10.208 1.00 89.94 104 ALA A N 1
ATOM 820 C CA . ALA A 1 104 ? 0.951 1.714 -9.875 1.00 89.94 104 ALA A CA 1
ATOM 821 C C . ALA A 1 104 ? 1.836 1.915 -11.113 1.00 89.94 104 ALA A C 1
ATOM 823 O O . ALA A 1 104 ? 2.364 3.010 -11.314 1.00 89.94 104 ALA A O 1
ATOM 824 N N . PHE A 1 105 ? 1.961 0.898 -11.974 1.00 87.69 105 PHE A N 1
ATOM 825 C CA . PHE A 1 105 ? 2.676 1.039 -13.245 1.00 87.69 105 PHE A CA 1
ATOM 826 C C . PHE A 1 105 ? 1.987 2.034 -14.180 1.00 87.69 105 PHE A C 1
ATOM 828 O O . PHE A 1 105 ? 2.651 2.921 -14.709 1.00 87.69 105 PHE A O 1
ATOM 835 N N . GLN A 1 106 ? 0.662 1.950 -14.335 1.00 88.00 106 GLN A N 1
ATOM 836 C CA . GLN A 1 106 ? -0.092 2.895 -15.167 1.00 88.00 106 GLN A CA 1
ATOM 837 C C . GLN A 1 106 ? 0.118 4.343 -14.715 1.00 88.00 106 GLN A C 1
ATOM 839 O O . GLN A 1 106 ? 0.467 5.194 -15.531 1.00 88.00 106 GLN A O 1
ATOM 844 N N . LYS A 1 107 ? -0.025 4.622 -13.413 1.00 89.31 107 LYS A N 1
ATOM 845 C CA . LYS A 1 107 ? 0.225 5.954 -12.845 1.00 89.31 107 LYS A CA 1
ATOM 846 C C . LYS A 1 107 ? 1.681 6.386 -13.018 1.00 89.31 107 LYS A C 1
ATOM 848 O O . LYS A 1 107 ? 1.929 7.542 -13.339 1.00 89.31 107 LYS A O 1
ATOM 853 N N . TYR A 1 108 ? 2.639 5.468 -12.878 1.00 87.25 108 TYR A N 1
ATOM 854 C CA . TYR A 1 108 ? 4.056 5.760 -13.112 1.00 87.25 108 TYR A CA 1
ATOM 855 C C . TYR A 1 108 ? 4.320 6.228 -14.547 1.00 87.25 108 TYR A C 1
ATOM 857 O O . TYR A 1 108 ? 4.927 7.276 -14.754 1.00 87.25 108 TYR A O 1
ATOM 865 N N . ILE A 1 109 ? 3.822 5.480 -15.536 1.00 85.38 109 ILE A N 1
ATOM 866 C CA . ILE A 1 109 ? 3.975 5.800 -16.960 1.00 85.38 109 ILE A CA 1
ATOM 867 C C . ILE A 1 109 ? 3.275 7.121 -17.287 1.00 85.38 109 ILE A C 1
ATOM 869 O O . ILE A 1 109 ? 3.861 7.980 -17.941 1.00 85.38 109 ILE A O 1
ATOM 873 N N . GLN A 1 110 ? 2.052 7.320 -16.790 1.00 87.75 110 GLN A N 1
ATOM 874 C CA . GLN A 1 110 ? 1.308 8.566 -16.989 1.00 87.75 110 GLN A CA 1
ATOM 875 C C . GLN A 1 110 ? 2.050 9.777 -16.417 1.00 87.75 110 GLN A C 1
ATOM 877 O O . GLN A 1 110 ? 2.123 10.812 -17.077 1.00 87.75 110 GLN A O 1
ATOM 882 N N . ASN A 1 111 ? 2.616 9.657 -15.214 1.00 86.94 111 ASN A N 1
ATOM 883 C CA . ASN A 1 111 ? 3.369 10.742 -14.591 1.00 86.94 111 ASN A CA 1
ATOM 884 C C . ASN A 1 111 ? 4.661 11.040 -15.362 1.00 86.94 111 ASN A C 1
ATOM 886 O O . ASN A 1 111 ? 4.967 12.209 -15.579 1.00 86.94 111 ASN A O 1
ATOM 890 N N . MET A 1 112 ? 5.361 10.009 -15.854 1.00 82.25 112 MET A N 1
ATOM 891 C CA . MET A 1 112 ? 6.522 10.178 -16.736 1.00 82.25 112 MET A CA 1
ATOM 892 C C . MET A 1 112 ? 6.158 10.905 -18.036 1.00 82.25 112 MET A C 1
ATOM 894 O O . MET A 1 112 ? 6.821 11.868 -18.404 1.00 82.25 112 MET A O 1
ATOM 898 N N . GLN A 1 113 ? 5.089 10.484 -18.719 1.00 83.19 113 GLN A N 1
ATOM 899 C CA . GLN A 1 113 ? 4.644 11.101 -19.976 1.00 83.19 113 GLN A CA 1
ATOM 900 C C . GLN A 1 113 ? 4.222 12.562 -19.794 1.00 83.19 113 GLN A C 1
ATOM 902 O O . GLN A 1 113 ? 4.468 13.395 -20.662 1.00 83.19 113 GLN A O 1
ATOM 907 N N . LYS A 1 114 ? 3.600 12.882 -18.655 1.00 86.19 114 LYS A N 1
ATOM 908 C CA . LYS A 1 114 ? 3.166 14.240 -18.308 1.00 86.19 114 LYS A CA 1
ATOM 909 C C . LYS A 1 114 ? 4.268 15.090 -17.659 1.00 86.19 114 LYS A C 1
ATOM 911 O O . LYS A 1 114 ? 3.988 16.227 -17.293 1.00 86.19 114 LYS A O 1
ATOM 916 N N . ASN A 1 115 ? 5.490 14.566 -17.504 1.00 80.69 115 ASN A N 1
ATOM 917 C CA . ASN A 1 115 ? 6.597 15.204 -16.776 1.00 80.69 115 ASN A CA 1
ATOM 918 C C . ASN A 1 115 ? 6.216 15.673 -15.354 1.00 80.69 115 ASN A C 1
ATOM 920 O O . ASN A 1 115 ? 6.704 16.693 -14.870 1.00 80.69 115 ASN A O 1
ATOM 924 N N . ILE A 1 116 ? 5.335 14.932 -14.679 1.00 85.19 116 ILE A N 1
ATOM 925 C CA . ILE A 1 116 ? 4.937 15.199 -13.293 1.00 85.19 116 ILE A CA 1
ATOM 926 C C . ILE A 1 116 ? 6.006 14.601 -12.368 1.00 85.19 116 ILE A C 1
ATOM 928 O O . ILE A 1 116 ? 6.407 13.452 -12.583 1.00 85.19 116 ILE A O 1
ATOM 932 N N . PRO A 1 117 ? 6.465 15.322 -11.326 1.00 80.69 117 PRO A N 1
ATOM 933 C CA . PRO A 1 117 ? 7.407 14.772 -10.360 1.00 80.69 117 PRO A CA 1
ATOM 934 C C . PRO A 1 117 ? 6.811 13.534 -9.680 1.00 80.69 117 PRO A C 1
ATOM 936 O O . PRO A 1 117 ? 5.705 13.558 -9.141 1.00 80.69 117 PRO A O 1
ATOM 939 N N . ILE A 1 118 ? 7.555 12.433 -9.723 1.00 82.88 118 ILE A N 1
ATOM 940 C CA . ILE A 1 118 ? 7.132 11.149 -9.164 1.00 82.88 118 ILE A CA 1
ATOM 941 C C . ILE A 1 118 ? 7.648 11.057 -7.735 1.00 82.88 118 ILE A C 1
ATOM 943 O O . ILE A 1 118 ? 8.848 11.205 -7.512 1.00 82.88 118 ILE A O 1
ATOM 947 N N . SER A 1 119 ? 6.750 10.769 -6.792 1.00 85.00 119 SER A N 1
ATOM 948 C CA . SER A 1 119 ? 7.109 10.536 -5.391 1.00 85.00 119 SER A CA 1
ATOM 949 C C . SER A 1 119 ? 8.129 9.400 -5.253 1.00 85.00 119 SER A C 1
ATOM 951 O O . SER A 1 119 ? 8.013 8.369 -5.921 1.00 85.00 119 SER A O 1
ATOM 953 N N . GLU A 1 120 ? 9.099 9.572 -4.357 1.00 85.44 120 GLU A N 1
ATOM 954 C CA . GLU A 1 120 ? 10.128 8.574 -4.052 1.00 85.44 120 GLU A CA 1
ATOM 955 C C . GLU A 1 120 ? 9.509 7.231 -3.633 1.00 85.44 120 GLU A C 1
ATOM 957 O O . GLU A 1 120 ? 9.897 6.185 -4.154 1.00 85.44 120 GLU A O 1
ATOM 962 N N . ASP A 1 121 ? 8.464 7.250 -2.797 1.00 85.94 121 ASP A N 1
ATOM 963 C CA . ASP A 1 121 ? 7.759 6.036 -2.361 1.00 85.94 121 ASP A CA 1
ATOM 964 C C . ASP A 1 121 ? 7.190 5.245 -3.552 1.00 85.94 121 ASP A C 1
ATOM 966 O O . ASP A 1 121 ? 7.241 4.011 -3.586 1.00 85.94 121 ASP A O 1
ATOM 970 N N . HIS A 1 122 ? 6.684 5.950 -4.571 1.00 85.81 122 HIS A N 1
ATOM 971 C CA . HIS A 1 122 ? 6.142 5.327 -5.780 1.00 85.81 122 HIS A CA 1
ATOM 972 C C . HIS A 1 122 ? 7.251 4.701 -6.627 1.00 85.81 122 HIS A C 1
ATOM 974 O O . HIS A 1 122 ? 7.077 3.601 -7.154 1.00 85.81 122 HIS A O 1
ATOM 980 N N . GLN A 1 123 ? 8.411 5.358 -6.730 1.00 86.00 123 GLN A N 1
ATOM 981 C CA . GLN A 1 123 ? 9.578 4.795 -7.416 1.00 86.00 123 GLN A CA 1
ATOM 982 C C . GLN A 1 123 ? 10.071 3.523 -6.719 1.00 86.00 123 GLN A C 1
ATOM 984 O O . GLN A 1 123 ? 10.310 2.514 -7.382 1.00 86.00 123 GLN A O 1
ATOM 989 N N . VAL A 1 124 ? 10.157 3.539 -5.386 1.00 86.62 124 VAL A N 1
ATOM 990 C CA . VAL A 1 124 ? 10.549 2.373 -4.584 1.00 86.62 124 VAL A CA 1
ATOM 991 C C . VAL A 1 124 ? 9.561 1.219 -4.771 1.00 86.62 124 VAL A C 1
ATOM 993 O O . VAL A 1 124 ? 9.984 0.073 -4.942 1.00 86.62 124 VAL A O 1
ATOM 996 N N . LEU A 1 125 ? 8.252 1.495 -4.794 1.00 87.88 125 LEU A N 1
ATOM 997 C CA . LEU A 1 125 ? 7.232 0.475 -5.048 1.00 87.88 125 LEU A CA 1
ATOM 998 C C . LEU A 1 125 ? 7.396 -0.153 -6.439 1.00 87.88 125 LEU A C 1
ATOM 1000 O O . LEU A 1 125 ? 7.470 -1.375 -6.557 1.00 87.88 125 LEU A O 1
ATOM 1004 N N . VAL A 1 126 ? 7.498 0.672 -7.485 1.00 87.50 126 VAL A N 1
ATOM 1005 C CA . VAL A 1 126 ? 7.702 0.220 -8.873 1.00 87.50 126 VAL A CA 1
ATOM 1006 C C . VAL A 1 126 ? 8.973 -0.621 -8.988 1.00 87.50 126 VAL A C 1
ATOM 1008 O O . VAL A 1 126 ? 8.957 -1.686 -9.606 1.00 87.50 126 VAL A O 1
ATOM 1011 N N . GLN A 1 127 ? 10.053 -0.201 -8.334 1.00 85.00 127 GLN A N 1
ATOM 1012 C CA . GLN A 1 127 ? 11.325 -0.913 -8.315 1.00 85.00 127 GLN A CA 1
ATOM 1013 C C . GLN A 1 127 ? 11.199 -2.300 -7.658 1.00 85.00 127 GLN A C 1
ATOM 1015 O O . GLN A 1 127 ? 11.637 -3.299 -8.235 1.00 85.00 127 GLN A O 1
ATOM 1020 N N . ARG A 1 128 ? 10.508 -2.397 -6.513 1.00 86.94 128 ARG A N 1
ATOM 1021 C CA . ARG A 1 128 ? 10.180 -3.685 -5.871 1.00 86.94 128 ARG A CA 1
ATOM 1022 C C . ARG A 1 128 ? 9.327 -4.579 -6.775 1.00 86.94 128 ARG A C 1
ATOM 1024 O O . ARG A 1 128 ? 9.569 -5.784 -6.848 1.00 86.94 128 ARG A O 1
ATOM 1031 N N . CYS A 1 129 ? 8.355 -4.011 -7.488 1.00 86.25 129 CYS A N 1
ATOM 1032 C CA . CYS A 1 129 ? 7.530 -4.755 -8.440 1.00 86.25 129 CYS A CA 1
ATOM 1033 C C . CYS A 1 129 ? 8.366 -5.313 -9.600 1.00 86.25 129 CYS A C 1
ATOM 1035 O O . CYS A 1 129 ? 8.218 -6.483 -9.947 1.00 86.25 129 CYS A O 1
ATOM 1037 N N . ILE A 1 130 ? 9.282 -4.519 -10.164 1.00 83.31 130 ILE A N 1
ATOM 1038 C CA . ILE A 1 130 ? 10.201 -4.966 -11.224 1.00 83.31 130 ILE A CA 1
ATOM 1039 C C . ILE A 1 130 ? 11.067 -6.124 -10.726 1.00 83.31 130 ILE A C 1
ATOM 1041 O O . ILE A 1 130 ? 11.194 -7.133 -11.414 1.00 83.31 130 ILE A O 1
ATOM 1045 N N . GLU A 1 131 ? 11.616 -6.033 -9.515 1.00 83.56 131 GLU A N 1
ATOM 1046 C CA . GLU A 1 131 ? 12.402 -7.122 -8.923 1.00 83.56 131 GLU A CA 1
ATOM 1047 C C . GLU A 1 131 ? 11.593 -8.407 -8.777 1.00 83.56 131 GLU A C 1
ATOM 1049 O O . GLU A 1 131 ? 12.090 -9.490 -9.090 1.00 83.56 131 GLU A O 1
ATOM 1054 N N . ASN A 1 132 ? 10.336 -8.297 -8.345 1.00 84.94 132 ASN A N 1
ATOM 1055 C CA . ASN A 1 132 ? 9.446 -9.445 -8.262 1.00 84.94 132 ASN A CA 1
ATOM 1056 C C . ASN A 1 132 ? 9.166 -10.055 -9.651 1.00 84.94 132 ASN A C 1
ATOM 1058 O O . ASN A 1 132 ? 9.182 -11.275 -9.815 1.00 84.94 132 ASN A O 1
ATOM 1062 N N . LEU A 1 133 ? 8.968 -9.230 -10.683 1.00 81.69 133 LEU A N 1
ATOM 1063 C CA . LEU A 1 133 ? 8.788 -9.707 -12.059 1.00 81.69 133 LEU A CA 1
ATOM 1064 C C . LEU A 1 133 ? 10.043 -10.401 -12.608 1.00 81.69 133 LEU A C 1
ATOM 1066 O O . LEU A 1 133 ? 9.925 -11.446 -13.252 1.00 81.69 133 LEU A O 1
ATOM 1070 N N . LEU A 1 134 ? 11.232 -9.864 -12.317 1.00 80.12 134 LEU A N 1
ATOM 1071 C CA . LEU A 1 134 ? 12.513 -10.460 -12.703 1.00 80.12 134 LEU A CA 1
ATOM 1072 C C . LEU A 1 134 ? 12.736 -11.815 -12.018 1.00 80.12 134 LEU A C 1
ATOM 1074 O O . LEU A 1 134 ? 13.122 -12.773 -12.690 1.00 80.12 134 LEU A O 1
ATOM 1078 N N . LYS A 1 135 ? 12.427 -11.925 -10.716 1.00 83.31 135 LYS A N 1
ATOM 1079 C CA . LYS A 1 135 ? 12.464 -13.198 -9.971 1.00 83.31 135 LYS A CA 1
ATOM 1080 C C . LYS A 1 135 ? 11.526 -14.240 -10.580 1.00 83.31 135 LYS A C 1
ATOM 1082 O O . LYS A 1 135 ? 11.914 -15.391 -10.754 1.00 83.31 135 LYS A O 1
ATOM 1087 N N . ASN A 1 136 ? 10.330 -13.817 -10.984 1.00 81.31 136 ASN A N 1
ATOM 1088 C CA . ASN A 1 136 ? 9.325 -14.677 -11.612 1.00 81.31 136 ASN A CA 1
ATOM 1089 C C . ASN A 1 136 ? 9.561 -14.925 -13.114 1.00 81.31 136 ASN A C 1
ATOM 1091 O O . ASN A 1 136 ? 8.687 -15.477 -13.781 1.00 81.31 136 ASN A O 1
ATOM 1095 N N . LYS A 1 137 ? 10.712 -14.510 -13.666 1.00 77.19 137 LYS A N 1
ATOM 1096 C CA . LYS A 1 137 ? 11.079 -14.659 -15.087 1.00 77.19 137 LYS A CA 1
ATOM 1097 C C . LYS A 1 137 ? 10.066 -14.040 -16.067 1.00 77.19 137 LYS A C 1
ATOM 1099 O O . LYS A 1 137 ? 10.010 -14.416 -17.237 1.00 77.19 137 LYS A O 1
ATOM 1104 N N . LYS A 1 138 ? 9.276 -13.053 -15.625 1.00 77.75 138 LYS A N 1
ATOM 1105 C CA . LYS A 1 138 ? 8.283 -12.333 -16.448 1.00 77.75 138 LYS A CA 1
ATOM 1106 C C . LYS A 1 138 ? 8.935 -11.178 -17.209 1.00 77.75 138 LYS A C 1
ATOM 1108 O O . LYS A 1 138 ? 8.578 -10.012 -17.056 1.00 77.75 138 LYS A O 1
ATOM 1113 N N . TYR A 1 139 ? 9.917 -11.517 -18.037 1.00 74.69 139 TYR A N 1
ATOM 1114 C CA . TYR A 1 139 ? 10.772 -10.562 -18.744 1.00 74.69 139 TYR A CA 1
ATOM 1115 C C . TYR A 1 139 ? 10.023 -9.671 -19.740 1.00 74.69 139 TYR A C 1
ATOM 1117 O O . TYR A 1 139 ? 10.376 -8.504 -19.889 1.00 74.69 139 TYR A O 1
ATOM 1125 N N . SER A 1 140 ? 8.963 -10.183 -20.373 1.00 74.38 140 SER A N 1
ATOM 1126 C CA . SER A 1 140 ? 8.153 -9.424 -21.334 1.00 74.38 140 SER A CA 1
ATOM 1127 C C . SER A 1 140 ? 7.518 -8.182 -20.708 1.00 74.38 140 SER A C 1
ATOM 1129 O O . SER A 1 140 ? 7.611 -7.101 -21.276 1.00 74.38 140 SER A O 1
ATOM 1131 N N . GLN A 1 141 ? 6.946 -8.310 -19.509 1.00 74.38 141 GLN A N 1
ATOM 1132 C CA . GLN A 1 141 ? 6.295 -7.198 -18.806 1.00 74.38 141 GLN A CA 1
ATOM 1133 C C . GLN A 1 141 ? 7.295 -6.107 -18.423 1.00 74.38 141 GLN A C 1
ATOM 1135 O O . GLN A 1 141 ? 7.016 -4.920 -18.570 1.00 74.38 141 GLN A O 1
ATOM 1140 N N . VAL A 1 142 ? 8.485 -6.511 -17.975 1.00 73.94 142 VAL A N 1
ATOM 1141 C CA . VAL A 1 142 ? 9.551 -5.570 -17.624 1.00 73.94 142 VAL A CA 1
ATOM 1142 C C . VAL A 1 142 ? 10.076 -4.851 -18.869 1.00 73.94 142 VAL A C 1
ATOM 1144 O O . VAL A 1 142 ? 10.349 -3.651 -18.821 1.00 73.94 142 VAL A O 1
ATOM 1147 N N . LEU A 1 143 ? 10.182 -5.554 -19.999 1.00 71.94 143 LEU A N 1
ATOM 1148 C CA . LEU A 1 143 ? 10.572 -4.951 -21.269 1.00 71.94 143 LEU A CA 1
ATOM 1149 C C . LEU A 1 143 ? 9.539 -3.919 -21.739 1.00 71.94 143 LEU A C 1
ATOM 1151 O O . LEU A 1 143 ? 9.927 -2.803 -22.070 1.00 71.94 143 LEU A O 1
ATOM 1155 N N . THR A 1 144 ? 8.245 -4.257 -21.721 1.00 76.12 144 THR A N 1
ATOM 1156 C CA . THR A 1 144 ? 7.159 -3.325 -22.070 1.00 76.12 144 THR A CA 1
ATOM 1157 C C . THR A 1 144 ? 7.220 -2.067 -21.214 1.00 76.12 144 THR A C 1
ATOM 1159 O O . THR A 1 144 ? 7.267 -0.964 -21.753 1.00 76.12 144 THR A O 1
ATOM 1162 N N . LEU A 1 145 ? 7.351 -2.226 -19.895 1.00 76.94 145 LEU A N 1
ATOM 1163 C CA . LEU A 1 145 ? 7.510 -1.094 -18.987 1.00 76.94 145 LEU A CA 1
ATOM 1164 C C . LEU A 1 145 ? 8.730 -0.234 -19.350 1.00 76.94 145 LEU A C 1
ATOM 1166 O O . LEU A 1 145 ? 8.639 0.987 -19.376 1.00 76.94 145 LEU A O 1
ATOM 1170 N N . SER A 1 146 ? 9.863 -0.861 -19.671 1.00 71.38 146 SER A N 1
ATOM 1171 C CA . SER A 1 146 ? 11.090 -0.148 -20.054 1.00 71.38 146 SER A CA 1
ATOM 1172 C C . SER A 1 146 ? 10.935 0.649 -21.352 1.00 71.38 146 SER A C 1
ATOM 1174 O O . SER A 1 146 ? 11.525 1.720 -21.500 1.00 71.38 146 SER A O 1
ATOM 1176 N N . ILE A 1 147 ? 10.148 0.127 -22.296 1.00 72.31 147 ILE A N 1
ATOM 1177 C CA . ILE A 1 147 ? 9.832 0.779 -23.571 1.00 72.31 147 ILE A CA 1
ATOM 1178 C C . ILE A 1 147 ? 8.956 2.010 -23.334 1.00 72.31 147 ILE A C 1
ATOM 1180 O O . ILE A 1 147 ? 9.207 3.044 -23.951 1.00 72.31 147 ILE A O 1
ATOM 1184 N N . GLU A 1 148 ? 7.953 1.893 -22.463 1.00 76.25 148 GLU A N 1
ATOM 1185 C CA . GLU A 1 148 ? 6.970 2.944 -22.175 1.00 76.25 148 GLU A CA 1
ATOM 1186 C C . GLU A 1 148 ? 7.555 4.089 -21.343 1.00 76.25 148 GLU A C 1
ATOM 1188 O O . GLU A 1 148 ? 7.179 5.244 -21.524 1.00 76.25 148 GLU A O 1
ATOM 1193 N N . THR A 1 149 ? 8.509 3.792 -20.459 1.00 70.31 149 THR A N 1
ATOM 1194 C CA . THR A 1 149 ? 9.162 4.791 -19.598 1.00 70.31 149 THR A CA 1
ATOM 1195 C C . THR A 1 149 ? 10.444 5.362 -20.208 1.00 70.31 149 THR A C 1
ATOM 1197 O O . THR A 1 149 ? 11.154 6.125 -19.552 1.00 70.31 149 THR A O 1
ATOM 1200 N N . HIS A 1 150 ? 10.778 4.988 -21.452 1.00 66.38 150 HIS A N 1
ATOM 1201 C CA . HIS A 1 150 ? 12.048 5.328 -22.109 1.00 66.38 150 HIS A CA 1
ATOM 1202 C C . HIS A 1 150 ? 13.279 5.007 -21.238 1.00 66.38 150 HIS A C 1
ATOM 1204 O O . HIS A 1 150 ? 14.275 5.729 -21.266 1.00 66.38 150 HIS A O 1
ATOM 1210 N N . MET A 1 151 ? 13.218 3.945 -20.423 1.00 60.22 151 MET A N 1
ATOM 1211 C CA . MET A 1 151 ? 14.266 3.570 -19.457 1.00 60.22 151 MET A CA 1
ATOM 1212 C C . MET A 1 151 ? 14.624 4.652 -18.419 1.00 60.22 151 MET A C 1
ATOM 1214 O O . MET A 1 151 ? 15.609 4.496 -17.690 1.00 60.22 151 MET A O 1
ATOM 1218 N N . LYS A 1 152 ? 13.862 5.747 -18.317 1.00 60.47 152 LYS A N 1
ATOM 1219 C CA . LYS A 1 152 ? 14.073 6.768 -17.288 1.00 60.47 152 LYS A CA 1
ATOM 1220 C C . LYS A 1 152 ? 13.538 6.232 -15.958 1.00 60.47 152 LYS A C 1
ATOM 1222 O O . LYS A 1 152 ? 12.433 5.708 -15.893 1.00 60.47 152 LYS A O 1
ATOM 1227 N N . GLY A 1 153 ? 14.347 6.315 -14.903 1.00 58.56 153 GLY A N 1
ATOM 1228 C CA . GLY A 1 153 ? 13.971 5.883 -13.550 1.00 58.56 153 GLY A CA 1
ATOM 1229 C C . GLY A 1 153 ? 14.107 4.384 -13.255 1.00 58.56 153 GLY A C 1
ATOM 1230 O O . GLY A 1 153 ? 13.955 3.989 -12.103 1.00 58.56 153 GLY A O 1
ATOM 1231 N N . ILE A 1 154 ? 14.449 3.549 -14.241 1.00 65.56 154 ILE A N 1
ATOM 1232 C CA . ILE A 1 154 ? 14.732 2.130 -14.002 1.00 65.56 154 ILE A CA 1
ATOM 1233 C C . ILE A 1 154 ? 16.227 1.951 -13.691 1.00 65.56 154 ILE A C 1
ATOM 1235 O O . ILE A 1 154 ? 17.089 2.362 -14.472 1.00 65.56 154 ILE A O 1
ATOM 1239 N N . ASN A 1 155 ? 16.557 1.300 -12.570 1.00 64.19 155 ASN A N 1
ATOM 1240 C CA . ASN A 1 155 ? 17.947 1.007 -12.225 1.00 64.19 155 ASN A CA 1
ATOM 1241 C C . ASN A 1 155 ? 18.539 -0.065 -13.164 1.00 64.19 155 ASN A C 1
ATOM 1243 O O . ASN A 1 155 ? 18.299 -1.267 -13.009 1.00 64.19 155 ASN A O 1
ATOM 1247 N N . LYS A 1 156 ? 19.342 0.392 -14.132 1.00 62.88 156 LYS A N 1
ATOM 1248 C CA . LYS A 1 156 ? 19.965 -0.423 -15.188 1.00 62.88 156 LYS A CA 1
ATOM 1249 C C . LYS A 1 156 ? 20.896 -1.515 -14.653 1.00 62.88 156 LYS A C 1
ATOM 1251 O O . LYS A 1 156 ? 21.034 -2.555 -15.296 1.00 62.88 156 LYS A O 1
ATOM 1256 N N . ASP A 1 157 ? 21.499 -1.331 -13.480 1.00 63.06 157 ASP A N 1
ATOM 1257 C CA . ASP A 1 157 ? 22.439 -2.310 -12.925 1.00 63.06 157 ASP A CA 1
ATOM 1258 C C . ASP A 1 157 ? 21.745 -3.611 -12.511 1.00 63.06 157 ASP A C 1
ATOM 1260 O O . ASP A 1 157 ? 22.350 -4.683 -12.564 1.00 63.06 157 ASP A O 1
ATOM 1264 N N . ARG A 1 158 ? 20.439 -3.559 -12.222 1.00 62.66 158 ARG A N 1
ATOM 1265 C CA . ARG A 1 158 ? 19.648 -4.740 -11.847 1.00 62.66 158 ARG A CA 1
ATOM 1266 C C . ARG A 1 158 ? 19.287 -5.656 -13.018 1.00 62.66 158 ARG A C 1
ATOM 1268 O O . ARG A 1 158 ? 18.853 -6.778 -12.788 1.00 62.66 158 ARG A O 1
ATOM 1275 N N . PHE A 1 159 ? 19.501 -5.217 -14.258 1.00 60.16 159 PHE A N 1
ATOM 1276 C CA . PHE A 1 159 ? 19.266 -6.029 -15.460 1.00 60.16 159 PHE A CA 1
ATOM 1277 C C . PHE A 1 159 ? 20.461 -6.893 -15.842 1.00 60.16 159 PHE A C 1
ATOM 1279 O O . PHE A 1 159 ? 20.326 -7.804 -16.655 1.00 60.16 159 PHE A O 1
ATOM 1286 N N . ARG A 1 160 ? 21.635 -6.640 -15.251 1.00 58.69 160 ARG A N 1
ATOM 1287 C CA . ARG A 1 160 ? 22.852 -7.412 -15.536 1.00 58.69 160 ARG A CA 1
ATOM 1288 C C . ARG A 1 160 ? 22.758 -8.863 -15.059 1.00 58.69 160 ARG A C 1
ATOM 1290 O O . ARG A 1 160 ? 23.492 -9.708 -15.552 1.00 58.69 160 ARG A O 1
ATOM 1297 N N . THR A 1 161 ? 21.851 -9.151 -14.128 1.00 57.47 161 THR A N 1
ATOM 1298 C CA . THR A 1 161 ? 21.619 -10.486 -13.557 1.00 57.47 161 THR A CA 1
ATOM 1299 C C . THR A 1 161 ? 20.585 -11.308 -14.334 1.00 57.47 161 THR A C 1
ATOM 1301 O O . THR A 1 161 ? 20.322 -12.456 -13.977 1.00 57.47 161 THR A O 1
ATOM 1304 N N . VAL A 1 162 ? 19.987 -10.746 -15.391 1.00 60.00 162 VAL A N 1
ATOM 1305 C CA . VAL A 1 162 ? 18.969 -11.421 -16.205 1.00 60.00 162 VAL A CA 1
ATOM 1306 C C . VAL A 1 162 ? 19.637 -12.428 -17.155 1.00 60.00 162 VAL A C 1
ATOM 1308 O O . VAL A 1 162 ? 20.590 -12.058 -17.844 1.00 60.00 162 VAL A O 1
ATOM 1311 N N . PRO A 1 163 ? 19.155 -13.685 -17.239 1.00 48.56 163 PRO A N 1
ATOM 1312 C CA . PRO A 1 163 ? 19.644 -14.649 -18.222 1.00 48.56 163 PRO A CA 1
ATOM 1313 C C . PRO A 1 163 ? 19.402 -14.126 -19.647 1.00 48.56 163 PRO A C 1
ATOM 1315 O O . PRO A 1 163 ? 18.319 -13.637 -19.952 1.00 48.56 163 PRO A O 1
ATOM 1318 N N . GLU A 1 164 ? 20.408 -14.242 -20.516 1.00 55.75 164 GLU A N 1
ATOM 1319 C CA . GLU A 1 164 ? 20.456 -13.677 -21.881 1.00 55.75 164 GLU A CA 1
ATOM 1320 C C . GLU A 1 164 ? 20.494 -12.133 -21.980 1.00 55.75 164 GLU A C 1
ATOM 1322 O O . GLU A 1 164 ? 19.662 -11.517 -22.661 1.00 55.75 164 GLU A O 1
ATOM 1327 N N . PRO A 1 165 ? 21.528 -11.473 -21.419 1.00 54.84 165 PRO A N 1
ATOM 1328 C CA . PRO A 1 165 ? 21.713 -10.029 -21.562 1.00 54.84 165 PRO A CA 1
ATOM 1329 C C . PRO A 1 165 ? 21.835 -9.591 -23.029 1.00 54.84 165 PRO A C 1
ATOM 1331 O O . PRO A 1 165 ? 21.530 -8.449 -23.341 1.00 54.84 165 PRO A O 1
ATOM 1334 N N . CYS A 1 166 ? 22.224 -10.478 -23.951 1.00 49.12 166 CYS A N 1
ATOM 1335 C CA . CYS A 1 166 ? 22.417 -10.165 -25.370 1.00 49.12 166 CYS A CA 1
ATOM 1336 C C . CYS A 1 166 ? 21.118 -9.803 -26.114 1.00 49.12 166 CYS A C 1
ATOM 1338 O O . CYS A 1 166 ? 21.140 -8.881 -26.929 1.00 49.12 166 CYS A O 1
ATOM 1340 N N . LYS A 1 167 ? 19.980 -10.453 -25.818 1.00 56.25 167 LYS A N 1
ATOM 1341 C CA . LYS A 1 167 ? 18.681 -10.084 -26.424 1.00 56.25 167 LYS A CA 1
ATOM 1342 C C . LYS A 1 167 ? 18.230 -8.702 -25.950 1.00 56.25 167 LYS A C 1
ATOM 1344 O O . LYS A 1 167 ? 17.792 -7.884 -26.753 1.00 56.25 167 LYS A O 1
ATOM 1349 N N . TRP A 1 168 ? 18.444 -8.411 -24.669 1.00 58.62 168 TRP A N 1
ATOM 1350 C CA . TRP A 1 168 ? 18.183 -7.102 -24.074 1.00 58.62 168 TRP A CA 1
ATOM 1351 C C . TRP A 1 168 ? 19.130 -6.026 -24.615 1.00 58.62 168 TRP A C 1
ATOM 1353 O O . TRP A 1 168 ? 18.672 -4.968 -25.032 1.00 58.62 168 TRP A O 1
ATOM 1363 N N . ARG A 1 169 ? 20.440 -6.299 -24.686 1.00 52.44 169 ARG A N 1
ATOM 1364 C CA . ARG A 1 169 ? 21.458 -5.358 -25.184 1.00 52.44 169 ARG A CA 1
ATOM 1365 C C . ARG A 1 169 ? 21.192 -4.981 -26.632 1.00 52.44 169 ARG A C 1
ATOM 1367 O O . ARG A 1 169 ? 21.204 -3.799 -26.948 1.00 52.44 169 ARG A O 1
ATOM 1374 N N . ASN A 1 170 ? 20.920 -5.955 -27.498 1.00 53.47 170 ASN A N 1
ATOM 1375 C CA . ASN A 1 170 ? 20.665 -5.692 -28.913 1.00 53.47 170 ASN A CA 1
ATOM 1376 C C . ASN A 1 170 ? 19.361 -4.908 -29.119 1.00 53.47 170 ASN A C 1
ATOM 1378 O O . ASN A 1 170 ? 19.333 -3.995 -29.941 1.00 53.47 170 ASN A O 1
ATOM 1382 N N . TYR A 1 171 ? 18.320 -5.186 -28.328 1.00 54.97 171 TYR A N 1
ATOM 1383 C CA . TYR A 1 171 ? 17.050 -4.462 -28.403 1.00 54.97 171 TYR A CA 1
ATOM 1384 C C . TYR A 1 171 ? 17.171 -3.018 -27.881 1.00 54.97 171 TYR A C 1
ATOM 1386 O O . TYR A 1 171 ? 16.770 -2.078 -28.565 1.00 54.97 171 TYR A O 1
ATOM 1394 N N . ILE A 1 172 ? 17.828 -2.811 -26.735 1.00 53.12 172 ILE A N 1
ATOM 1395 C CA . ILE A 1 172 ? 18.091 -1.478 -26.160 1.00 53.12 172 ILE A CA 1
ATOM 1396 C C . ILE A 1 172 ? 19.008 -0.648 -27.080 1.00 53.12 172 ILE A C 1
ATOM 1398 O O . ILE A 1 172 ? 18.737 0.525 -27.329 1.00 53.12 172 ILE A O 1
ATOM 1402 N N . MET A 1 173 ? 20.063 -1.255 -27.643 1.00 48.53 173 MET A N 1
ATOM 1403 C CA . MET A 1 173 ? 21.000 -0.589 -28.565 1.00 48.53 173 MET A CA 1
ATOM 1404 C C . MET A 1 173 ? 20.422 -0.331 -29.966 1.00 48.53 173 MET A C 1
ATOM 1406 O O . MET A 1 173 ? 20.970 0.484 -30.707 1.00 48.53 173 MET A O 1
ATOM 1410 N N . SER A 1 174 ? 19.345 -1.015 -30.365 1.00 53.47 174 SER A N 1
ATOM 1411 C CA . SER A 1 174 ? 18.655 -0.724 -31.630 1.00 53.47 174 SER A CA 1
ATOM 1412 C C . SER A 1 174 ? 17.839 0.570 -31.565 1.00 53.47 174 SER A C 1
ATOM 1414 O O . SER A 1 174 ? 17.753 1.282 -32.557 1.00 53.47 174 SER A O 1
ATOM 1416 N N . ARG A 1 175 ? 17.307 0.926 -30.386 1.00 45.78 175 ARG A N 1
ATOM 1417 C CA . ARG A 1 175 ? 16.445 2.104 -30.214 1.00 45.78 175 ARG A CA 1
ATOM 1418 C C . ARG A 1 175 ? 17.222 3.393 -29.938 1.00 45.78 175 ARG A C 1
ATOM 1420 O O . ARG A 1 175 ? 16.861 4.427 -30.476 1.00 45.78 175 ARG A O 1
ATOM 1427 N N . ASN A 1 176 ? 18.345 3.312 -29.219 1.00 43.97 176 ASN A N 1
ATOM 1428 C CA . ASN A 1 176 ? 19.266 4.446 -29.026 1.00 43.97 176 ASN A CA 1
ATOM 1429 C C . ASN A 1 176 ? 20.041 4.849 -30.299 1.00 43.97 176 ASN A C 1
ATOM 1431 O O . ASN A 1 176 ? 20.864 5.752 -30.241 1.00 43.97 176 ASN A O 1
ATOM 1435 N N . ARG A 1 177 ? 19.848 4.149 -31.426 1.00 42.59 177 ARG A N 1
ATOM 1436 C CA . ARG A 1 177 ? 20.438 4.501 -32.730 1.00 42.59 177 ARG A CA 1
ATOM 1437 C C . ARG A 1 177 ? 19.510 5.340 -33.617 1.00 42.59 177 ARG A C 1
ATOM 1439 O O . ARG A 1 177 ? 19.917 5.703 -34.715 1.00 42.59 177 ARG A O 1
ATOM 1446 N N . HIS A 1 178 ? 18.283 5.599 -33.164 1.00 40.06 178 HIS A N 1
ATOM 1447 C CA . HIS A 1 178 ? 17.268 6.366 -33.893 1.00 40.06 178 HIS A CA 1
ATOM 1448 C C . HIS A 1 178 ? 16.860 7.673 -33.182 1.00 40.06 178 HIS A C 1
ATOM 1450 O O . HIS A 1 178 ? 15.866 8.280 -33.573 1.00 40.06 178 HIS A O 1
ATOM 1456 N N . GLU A 1 179 ? 17.625 8.100 -32.176 1.00 36.69 179 GLU A N 1
ATOM 1457 C CA . GLU A 1 179 ? 17.674 9.486 -31.676 1.00 36.69 179 GLU A CA 1
ATOM 1458 C C . GLU A 1 179 ? 19.006 10.106 -32.112 1.00 36.69 179 GLU A C 1
ATOM 1460 O O . GLU A 1 179 ? 19.001 11.303 -32.472 1.00 36.69 179 GLU A O 1
#

pLDDT: mean 79.54, std 13.06, range [36.69, 92.56]

Sequence (179 aa):
MKGTTQGLLVLLTEKDSSIKCYAIEQLIQSLPNSWPLMVDYLDKITVLAKLTTFPSHLQAARLASIVCYYYGDSERALEYALLSKQLFDVAADDKYTRKIVSFAFQKYIQNMQKNIPISEDHQVLVQRCIENLLKNKKYSQVLTLSIETHMKGINKDRFRTVPEPCKWRNYIMSRNRHE

InterPro domains:
  IPR048570 26S proteasome non-ATPase regulatory subunit 1/RPN2, N-terminal domain [PF21505] (5-174)

Secondary structure (DSSP, 8-state):
--HHHHHHHHHTTSS-HHHHHHHHHHHHHHHHHHHHHHHTTHHHHHHHHH-TTSTTHHHHHHHHHHHHHHHT-HHHHHHHHHHTGGGS-TT--SHHHHHHHHHHHHHHHHHHHTTPPPPHHHHHHHHHHHHHHHHTT-HHHHHHHHHHTTTTTS-GGGGTTSS-HHHHHHHHHHHTT--

Organism: Trichomonas vaginalis (strain ATCC PRA-98 / G3) (NCBI:txid412133)

Radius of gyration: 19.51 Å; chains: 1; bounding box: 45×30×58 Å